Protein AF-A0A932K0C2-F1 (afdb_monomer_lite)

Structure (mmCIF, N/CA/C/O backbone):
data_AF-A0A932K0C2-F1
#
_entry.id   AF-A0A932K0C2-F1
#
loop_
_atom_site.group_PDB
_atom_site.id
_atom_site.type_symbol
_atom_site.label_atom_id
_atom_site.label_alt_id
_atom_site.label_comp_id
_atom_site.label_asym_id
_atom_site.label_entity_id
_atom_site.label_seq_id
_atom_site.pdbx_PDB_ins_code
_atom_site.Cartn_x
_atom_site.Cartn_y
_atom_site.Cartn_z
_atom_site.occupancy
_atom_site.B_iso_or_equiv
_atom_site.auth_seq_id
_atom_site.auth_comp_id
_atom_site.auth_asym_id
_atom_site.auth_atom_id
_atom_site.pdbx_PDB_model_num
ATOM 1 N N . MET A 1 1 ? 4.976 -1.676 -0.707 1.00 93.31 1 MET A N 1
ATOM 2 C CA . MET A 1 1 ? 5.359 -0.311 -0.285 1.00 93.31 1 MET A CA 1
ATOM 3 C C . MET A 1 1 ? 4.193 0.309 0.447 1.00 93.31 1 MET A C 1
ATOM 5 O O . MET A 1 1 ? 3.056 -0.044 0.134 1.00 93.31 1 MET A O 1
ATOM 9 N N . THR A 1 2 ? 4.482 1.233 1.355 1.00 96.81 2 THR A N 1
ATOM 10 C CA . THR A 1 2 ? 3.484 1.856 2.227 1.00 96.81 2 THR A CA 1
ATOM 11 C C . THR A 1 2 ? 3.665 3.368 2.220 1.00 96.81 2 THR A C 1
ATOM 13 O O . THR A 1 2 ? 4.781 3.851 2.402 1.00 96.81 2 THR A O 1
ATOM 16 N N . HIS A 1 3 ? 2.580 4.108 2.013 1.00 97.31 3 HIS A N 1
ATOM 17 C CA . HIS A 1 3 ? 2.557 5.562 2.104 1.00 97.31 3 HIS A CA 1
ATOM 18 C C . HIS A 1 3 ? 1.223 6.017 2.687 1.00 97.31 3 HIS A C 1
ATOM 20 O O . HIS A 1 3 ? 0.167 5.731 2.132 1.00 97.31 3 HIS A O 1
ATOM 26 N N . VAL A 1 4 ? 1.288 6.738 3.798 1.00 98.00 4 VAL A N 1
ATOM 27 C CA . VAL A 1 4 ? 0.130 7.336 4.453 1.00 98.00 4 VAL A CA 1
ATOM 28 C C . VAL A 1 4 ? 0.179 8.838 4.197 1.00 98.00 4 VAL A C 1
ATOM 30 O O . VAL A 1 4 ? 1.148 9.502 4.575 1.00 98.00 4 VAL A O 1
ATOM 33 N N . ALA A 1 5 ? -0.844 9.367 3.538 1.00 96.94 5 ALA A N 1
ATOM 34 C CA . ALA A 1 5 ? -1.055 10.800 3.358 1.00 96.94 5 ALA A CA 1
ATOM 35 C C . ALA A 1 5 ? -2.331 11.232 4.100 1.00 96.94 5 ALA A C 1
ATOM 37 O O . ALA A 1 5 ? -3.097 10.370 4.504 1.00 96.94 5 ALA A O 1
ATOM 38 N N . PRO A 1 6 ? -2.579 12.533 4.316 1.00 96.44 6 PRO A N 1
ATOM 39 C CA . PRO A 1 6 ? -3.834 13.012 4.898 1.00 96.44 6 PRO A CA 1
ATOM 40 C C . PRO A 1 6 ? -5.097 12.566 4.143 1.00 96.44 6 PRO A C 1
ATOM 42 O O . PRO A 1 6 ? -6.099 12.259 4.782 1.00 96.44 6 PRO A O 1
ATOM 45 N N . THR A 1 7 ? -5.055 12.510 2.806 1.00 96.06 7 THR A N 1
ATOM 46 C CA . THR A 1 7 ? -6.185 12.080 1.962 1.00 96.06 7 THR A CA 1
ATOM 47 C C . THR A 1 7 ? -5.740 11.116 0.859 1.00 96.06 7 THR A C 1
ATOM 49 O O . THR A 1 7 ? -4.549 11.008 0.550 1.00 96.06 7 THR A O 1
ATOM 52 N N . ASP A 1 8 ? -6.697 10.411 0.249 1.00 94.69 8 ASP A N 1
ATOM 53 C CA . ASP A 1 8 ? -6.433 9.471 -0.849 1.00 94.69 8 ASP A CA 1
ATOM 54 C C . ASP A 1 8 ? -6.011 10.179 -2.149 1.00 94.69 8 ASP A C 1
ATOM 56 O O . ASP A 1 8 ? -5.277 9.619 -2.961 1.00 94.69 8 ASP A O 1
ATOM 60 N N . GLU A 1 9 ? -6.409 11.433 -2.356 1.00 92.06 9 GLU A N 1
ATOM 61 C CA . GLU A 1 9 ? -6.025 12.204 -3.541 1.00 92.06 9 GLU A CA 1
ATOM 62 C C . GLU A 1 9 ? -4.525 12.531 -3.538 1.00 92.06 9 GLU A C 1
ATOM 64 O O . GLU A 1 9 ? -3.875 12.512 -4.589 1.00 92.06 9 GLU A O 1
ATOM 69 N N . GLU A 1 10 ? -3.946 12.781 -2.358 1.00 91.06 10 GLU A N 1
ATOM 70 C CA . GLU A 1 10 ? -2.550 13.208 -2.219 1.00 91.06 10 GLU A CA 1
ATOM 71 C C . GLU A 1 10 ? -1.542 12.085 -2.537 1.00 91.06 10 GLU A C 1
ATOM 73 O O . GLU A 1 10 ? -0.402 12.361 -2.920 1.00 91.06 10 GLU A O 1
ATOM 78 N N . VAL A 1 11 ? -1.941 10.808 -2.457 1.00 88.25 11 VAL A N 1
ATOM 79 C CA . VAL A 1 11 ? -1.025 9.692 -2.764 1.00 88.25 11 VAL A CA 1
ATOM 80 C C . VAL A 1 11 ? -0.799 9.471 -4.262 1.00 88.25 11 VAL A C 1
ATOM 82 O O . VAL A 1 11 ? 0.155 8.784 -4.637 1.00 88.25 11 VAL A O 1
ATOM 85 N N . SER A 1 12 ? -1.632 10.061 -5.124 1.00 83.56 12 SER A N 1
ATOM 86 C CA . SER A 1 12 ? -1.578 9.867 -6.581 1.00 83.56 12 SER A CA 1
ATOM 87 C C . SER A 1 12 ? -0.219 10.251 -7.182 1.00 83.56 12 SER A C 1
ATOM 89 O O . SER A 1 12 ? 0.351 9.489 -7.966 1.00 83.56 12 SER A O 1
ATOM 91 N N . GLU A 1 13 ? 0.377 11.366 -6.746 1.00 84.44 13 GLU A N 1
ATOM 92 C CA . GLU A 1 13 ? 1.698 11.805 -7.216 1.00 84.44 13 GLU A CA 1
ATOM 93 C C . GLU A 1 13 ? 2.801 10.780 -6.919 1.00 84.44 13 GLU A C 1
ATOM 95 O O . GLU A 1 13 ? 3.741 10.616 -7.703 1.00 84.44 13 GLU A O 1
ATOM 100 N N . ALA A 1 14 ? 2.694 10.070 -5.792 1.00 90.81 14 ALA A N 1
ATOM 101 C CA . ALA A 1 14 ? 3.697 9.110 -5.352 1.00 90.81 14 ALA A CA 1
ATOM 102 C C . ALA A 1 14 ? 3.735 7.852 -6.240 1.00 90.81 14 ALA A C 1
ATOM 104 O O . ALA A 1 14 ? 4.774 7.188 -6.321 1.00 90.81 14 ALA A O 1
ATOM 105 N N . LEU A 1 15 ? 2.650 7.546 -6.968 1.00 93.06 15 LEU A N 1
ATOM 106 C CA . LEU A 1 15 ? 2.569 6.383 -7.861 1.00 93.06 15 LEU A CA 1
ATOM 107 C C . LEU A 1 15 ? 3.612 6.420 -8.976 1.00 93.06 15 LEU A C 1
ATOM 109 O O . LEU A 1 15 ? 4.118 5.369 -9.375 1.00 93.06 15 LEU A O 1
ATOM 113 N N . ARG A 1 16 ? 4.014 7.612 -9.435 1.00 92.94 16 ARG A N 1
ATOM 114 C CA . ARG A 1 16 ? 5.066 7.754 -10.453 1.00 92.94 16 ARG A CA 1
ATOM 115 C C . ARG A 1 16 ? 6.382 7.101 -10.012 1.00 92.94 16 ARG A C 1
ATOM 117 O O . ARG A 1 16 ? 7.084 6.508 -10.829 1.00 92.94 16 ARG A O 1
ATOM 124 N N . TYR A 1 17 ? 6.700 7.176 -8.716 1.00 94.00 17 TYR A N 1
ATOM 125 C CA . TYR A 1 17 ? 7.909 6.582 -8.154 1.00 94.00 17 TYR A CA 1
ATOM 126 C C . TYR A 1 17 ? 7.801 5.068 -8.097 1.00 94.00 17 TYR A C 1
ATOM 128 O O . TYR A 1 17 ? 8.760 4.385 -8.445 1.00 94.00 17 TYR A O 1
ATOM 136 N N . VAL A 1 18 ? 6.629 4.544 -7.739 1.00 93.56 18 VAL A N 1
ATOM 137 C CA . VAL A 1 18 ? 6.368 3.101 -7.742 1.00 93.56 18 VAL A CA 1
ATOM 138 C C . VAL A 1 18 ? 6.457 2.532 -9.157 1.00 93.56 18 VAL A C 1
ATOM 140 O O . VAL A 1 18 ? 7.094 1.497 -9.366 1.00 93.56 18 VAL A O 1
ATOM 143 N N . ARG A 1 19 ? 5.886 3.235 -10.145 1.00 94.19 19 ARG A N 1
ATOM 144 C CA . ARG A 1 19 ? 5.985 2.876 -11.567 1.00 94.19 19 ARG A CA 1
ATOM 145 C C . ARG A 1 19 ? 7.432 2.819 -12.021 1.00 94.19 19 ARG A C 1
ATOM 147 O O . ARG A 1 19 ? 7.874 1.791 -12.530 1.00 94.19 19 ARG A O 1
ATOM 154 N N . TRP A 1 20 ? 8.188 3.893 -11.792 1.00 94.94 20 TRP A N 1
ATOM 155 C CA . TRP A 1 20 ? 9.601 3.924 -12.156 1.00 94.94 20 TRP A CA 1
ATOM 156 C C . TRP A 1 20 ? 10.373 2.783 -11.492 1.00 94.94 20 TRP A C 1
ATOM 158 O O . TRP A 1 20 ? 11.121 2.085 -12.171 1.00 94.94 20 TRP A O 1
ATOM 168 N N . GLN A 1 21 ? 10.149 2.538 -10.198 1.00 93.25 21 GLN A N 1
ATOM 169 C CA . GLN A 1 21 ? 10.874 1.503 -9.470 1.00 93.25 21 GLN A CA 1
ATOM 170 C C . GLN A 1 21 ? 10.531 0.092 -9.965 1.00 93.25 21 GLN A C 1
ATOM 172 O O . GLN A 1 21 ? 11.428 -0.728 -10.133 1.00 93.25 21 GLN A O 1
ATOM 177 N N . THR A 1 22 ? 9.260 -0.169 -10.287 1.00 92.81 22 THR A N 1
ATOM 178 C CA . THR A 1 22 ? 8.809 -1.441 -10.877 1.00 92.81 22 THR A CA 1
ATOM 179 C C . THR A 1 22 ? 9.478 -1.682 -12.230 1.00 92.81 22 THR A C 1
ATOM 181 O O . THR A 1 22 ? 10.011 -2.764 -12.486 1.00 92.81 22 THR A O 1
ATOM 184 N N . ARG A 1 23 ? 9.508 -0.657 -13.092 1.00 95.62 23 ARG A N 1
ATOM 185 C CA . ARG A 1 23 ? 10.172 -0.723 -14.401 1.00 95.62 23 ARG A CA 1
ATOM 186 C C . ARG A 1 23 ? 11.681 -0.915 -14.255 1.00 95.62 23 ARG A C 1
ATOM 188 O O . ARG A 1 23 ? 12.243 -1.780 -14.918 1.00 95.62 23 ARG A O 1
ATOM 195 N N . ALA A 1 24 ? 12.321 -0.169 -13.357 1.00 94.94 24 ALA A N 1
ATOM 196 C CA . ALA A 1 24 ? 13.748 -0.282 -13.075 1.00 94.94 24 ALA A CA 1
ATOM 197 C C . ALA A 1 24 ? 14.107 -1.678 -12.545 1.00 94.94 24 ALA A C 1
ATOM 199 O O . ALA A 1 24 ? 15.020 -2.311 -13.063 1.00 94.94 24 ALA A O 1
ATOM 200 N N . GLN A 1 25 ? 13.359 -2.215 -11.579 1.00 93.62 25 GLN A N 1
ATOM 201 C CA . GLN A 1 25 ? 13.573 -3.573 -11.079 1.00 93.62 25 GLN A CA 1
ATOM 202 C C . GLN A 1 25 ? 13.435 -4.611 -12.199 1.00 93.62 25 GLN A C 1
ATOM 204 O O . GLN A 1 25 ? 14.264 -5.512 -12.318 1.00 93.62 25 GLN A O 1
ATOM 209 N N . ARG A 1 26 ? 12.420 -4.470 -13.060 1.00 94.31 26 ARG A N 1
ATOM 210 C CA . ARG A 1 26 ? 12.235 -5.350 -14.219 1.00 94.31 26 ARG A CA 1
ATOM 211 C C . ARG A 1 26 ? 13.415 -5.268 -15.194 1.00 94.31 26 ARG A C 1
ATOM 213 O O . ARG A 1 26 ? 13.884 -6.313 -15.635 1.00 94.31 26 ARG A O 1
ATOM 220 N N . GLY A 1 27 ? 13.887 -4.063 -15.515 1.00 95.06 27 GLY A N 1
ATOM 221 C CA . GLY A 1 27 ? 15.053 -3.849 -16.374 1.00 95.06 27 GLY A CA 1
ATOM 222 C C . GLY A 1 27 ? 16.330 -4.447 -15.778 1.00 95.06 27 GLY A C 1
ATOM 223 O O . GLY A 1 27 ? 17.044 -5.170 -16.467 1.00 95.06 27 GLY A O 1
ATOM 224 N N . LEU A 1 28 ? 16.576 -4.242 -14.477 1.00 95.56 28 LEU A N 1
ATOM 225 C CA . LEU A 1 28 ? 17.718 -4.827 -13.760 1.00 95.56 28 LEU A CA 1
ATOM 226 C C . LEU A 1 28 ? 17.687 -6.360 -13.780 1.00 95.56 28 LEU A C 1
ATOM 228 O O . LEU A 1 28 ? 18.696 -6.980 -14.103 1.00 95.56 28 LEU A O 1
ATOM 232 N N . ASN A 1 29 ? 16.529 -6.970 -13.509 1.00 95.06 29 ASN A N 1
ATOM 233 C CA . ASN A 1 29 ? 16.363 -8.429 -13.544 1.00 95.06 29 ASN A CA 1
ATOM 234 C C . ASN A 1 29 ? 16.620 -9.029 -14.935 1.00 95.06 29 ASN A C 1
ATOM 236 O O . ASN A 1 29 ? 16.962 -10.202 -15.044 1.00 95.06 29 ASN A O 1
ATOM 240 N N . ARG A 1 30 ? 16.454 -8.229 -15.992 1.00 94.00 30 ARG A N 1
ATOM 241 C CA . ARG A 1 30 ? 16.728 -8.603 -17.387 1.00 94.00 30 ARG A CA 1
ATOM 242 C C . ARG A 1 30 ? 18.098 -8.139 -17.879 1.00 94.00 30 ARG A C 1
ATOM 244 O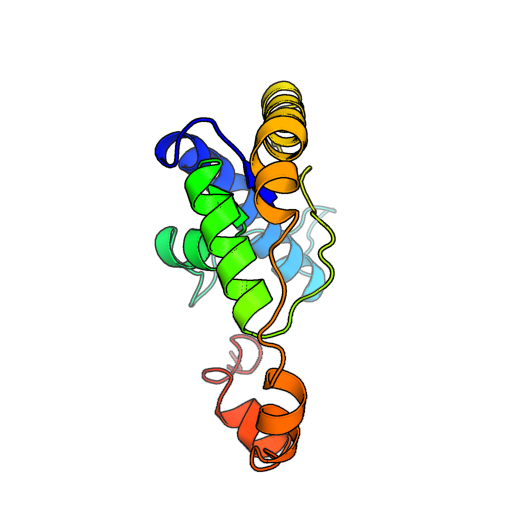 O . ARG A 1 30 ? 18.403 -8.306 -19.052 1.00 94.00 30 ARG A O 1
ATOM 251 N N . GLN A 1 31 ? 18.904 -7.544 -16.998 1.00 95.81 31 GLN A N 1
ATOM 252 C CA . GLN A 1 31 ? 20.208 -6.966 -17.323 1.00 95.81 31 GLN A CA 1
ATOM 253 C C . GLN A 1 31 ? 20.145 -5.906 -18.440 1.00 95.81 31 GLN A C 1
ATOM 255 O O . GLN A 1 31 ? 21.123 -5.664 -19.143 1.00 95.81 31 GLN A O 1
ATOM 260 N N . GLU A 1 32 ? 19.007 -5.222 -18.581 1.00 95.75 32 GLU A N 1
ATOM 261 C CA . GLU A 1 32 ? 18.802 -4.138 -19.543 1.00 95.75 32 GLU A CA 1
ATOM 262 C C . GLU A 1 32 ? 19.437 -2.840 -19.012 1.00 95.75 32 GLU A C 1
ATOM 264 O O . GLU A 1 32 ? 18.756 -1.892 -18.611 1.00 95.75 32 GLU A O 1
ATOM 269 N N . VAL A 1 33 ? 20.769 -2.815 -18.955 1.00 96.81 33 VAL A N 1
ATOM 270 C CA . VAL A 1 33 ? 21.563 -1.697 -18.436 1.00 96.81 33 VAL A CA 1
ATOM 271 C C . VA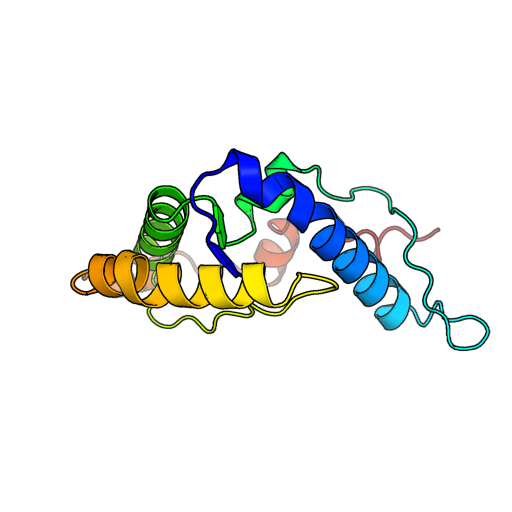L A 1 33 ? 22.546 -1.236 -19.505 1.00 96.81 33 VAL A C 1
ATOM 273 O O . VAL A 1 33 ? 23.369 -2.009 -19.980 1.00 96.81 33 VAL A O 1
ATOM 276 N N . THR A 1 34 ? 22.490 0.044 -19.872 1.00 96.81 34 THR A N 1
ATOM 277 C CA . THR A 1 34 ? 23.417 0.659 -20.835 1.00 96.81 34 THR A CA 1
ATOM 278 C C . THR A 1 34 ? 24.156 1.805 -20.161 1.00 96.81 34 THR A C 1
ATOM 280 O O . THR A 1 34 ? 23.527 2.706 -19.609 1.00 96.81 34 THR A O 1
ATOM 283 N N . ASN A 1 35 ? 25.493 1.785 -20.186 1.00 96.25 35 ASN A N 1
ATOM 284 C CA . ASN A 1 35 ? 26.339 2.808 -19.552 1.00 96.25 35 ASN A CA 1
ATOM 285 C C . ASN A 1 35 ? 25.961 3.078 -18.079 1.00 96.25 35 ASN A C 1
ATOM 287 O O . ASN A 1 35 ? 25.840 4.227 -17.656 1.00 96.25 35 ASN A O 1
ATOM 291 N N . GLY A 1 36 ? 25.698 2.011 -17.314 1.00 95.62 36 GLY A N 1
ATOM 292 C CA . GLY A 1 36 ? 25.301 2.096 -15.902 1.00 95.62 36 GLY A CA 1
ATOM 293 C C . GLY A 1 36 ? 23.879 2.614 -15.653 1.00 95.62 36 GLY A C 1
ATOM 294 O O . GLY A 1 36 ? 23.502 2.820 -14.503 1.00 95.62 36 GLY A O 1
ATOM 295 N N . ARG A 1 37 ? 23.071 2.824 -16.699 1.00 96.00 37 ARG A N 1
ATOM 296 C CA . ARG A 1 37 ? 21.679 3.273 -16.590 1.00 96.00 37 ARG A CA 1
ATOM 297 C C . ARG A 1 37 ? 20.726 2.142 -16.939 1.00 96.00 37 ARG A C 1
ATOM 299 O O . ARG A 1 37 ? 20.822 1.559 -18.017 1.00 96.00 37 ARG A O 1
ATOM 306 N N . VAL A 1 38 ? 19.806 1.847 -16.028 1.00 97.06 38 VAL A N 1
ATOM 307 C CA . VAL A 1 38 ? 18.756 0.849 -16.245 1.00 97.06 38 VAL A CA 1
ATOM 308 C C . VAL A 1 38 ? 17.699 1.358 -17.224 1.00 97.06 38 VAL A C 1
ATOM 310 O O . VAL A 1 38 ? 17.272 2.512 -17.151 1.00 97.06 38 VAL A O 1
ATOM 313 N N . ASN A 1 39 ? 17.235 0.477 -18.106 1.00 94.94 39 ASN A N 1
ATOM 314 C CA . ASN A 1 39 ? 16.059 0.710 -18.928 1.00 94.94 39 ASN A CA 1
ATOM 315 C C . ASN A 1 39 ? 14.774 0.608 -18.085 1.00 94.94 39 ASN A C 1
ATOM 317 O O . ASN A 1 39 ? 14.304 -0.484 -17.771 1.00 94.94 39 ASN A O 1
ATOM 321 N N . ALA A 1 40 ? 14.191 1.753 -17.729 1.00 95.25 40 ALA A N 1
ATOM 322 C CA . ALA A 1 40 ? 12.932 1.842 -16.984 1.00 95.25 40 ALA A CA 1
ATOM 323 C C . ALA A 1 40 ? 11.741 2.202 -17.896 1.00 95.25 40 ALA A C 1
ATOM 325 O O . ALA A 1 40 ? 10.917 3.057 -17.557 1.00 95.25 40 ALA A O 1
ATOM 326 N N . SER A 1 41 ? 11.664 1.571 -19.069 1.00 94.00 41 SER A N 1
ATOM 327 C CA . SER A 1 41 ? 10.580 1.783 -20.037 1.00 94.00 41 SER A CA 1
ATOM 328 C C . SER A 1 41 ? 9.270 1.091 -19.620 1.00 94.00 41 SER A C 1
ATOM 330 O O . SER A 1 41 ? 9.308 0.081 -18.910 1.00 94.00 41 SER A O 1
ATOM 332 N N . PRO A 1 42 ? 8.099 1.609 -20.049 1.00 95.19 42 PRO A N 1
ATOM 333 C CA . PRO A 1 42 ? 6.829 0.892 -19.934 1.00 95.19 42 PRO A CA 1
ATOM 334 C C . PRO A 1 42 ? 6.896 -0.506 -20.561 1.00 95.19 42 PRO A C 1
ATOM 336 O O . PRO A 1 42 ? 7.709 -0.766 -21.449 1.00 95.19 42 PRO A O 1
ATOM 339 N N . TYR A 1 43 ? 6.015 -1.404 -20.126 1.00 90.81 43 TYR A N 1
ATOM 340 C CA . TYR A 1 43 ? 5.951 -2.775 -20.632 1.00 90.81 43 TYR A CA 1
ATOM 341 C C . TYR A 1 43 ? 4.504 -3.229 -20.851 1.00 90.81 43 TYR A C 1
ATOM 343 O O . TYR A 1 43 ? 3.569 -2.703 -20.250 1.00 90.81 43 TYR A O 1
ATOM 351 N N . ALA A 1 44 ? 4.317 -4.224 -21.720 1.00 90.69 44 ALA A N 1
ATOM 352 C CA . ALA A 1 44 ? 3.002 -4.805 -21.976 1.00 90.69 44 ALA A CA 1
ATOM 353 C C . ALA A 1 44 ? 2.410 -5.413 -20.692 1.00 90.69 44 ALA A C 1
ATOM 355 O O . ALA A 1 44 ? 3.073 -6.199 -20.013 1.00 90.69 44 ALA A O 1
ATOM 356 N N . GLY A 1 45 ? 1.167 -5.049 -20.369 1.00 90.75 45 GLY A N 1
ATOM 357 C CA . GLY A 1 45 ? 0.503 -5.474 -19.133 1.00 90.75 45 GLY A CA 1
ATOM 358 C C . GLY A 1 45 ? 0.961 -4.722 -17.879 1.00 90.75 45 GLY A C 1
ATOM 359 O O . GLY A 1 45 ? 0.739 -5.205 -16.769 1.00 90.75 45 GLY A O 1
ATOM 360 N N . GLU A 1 46 ? 1.618 -3.564 -18.021 1.00 92.44 46 GLU A N 1
ATOM 361 C CA . GLU A 1 46 ? 1.884 -2.690 -16.879 1.00 92.44 46 GLU A CA 1
ATOM 362 C C . GLU A 1 46 ? 0.561 -2.284 -16.194 1.00 92.44 46 GLU A C 1
ATOM 364 O O . GLU A 1 46 ? -0.343 -1.798 -16.877 1.00 92.44 46 GLU A O 1
ATOM 369 N N . PRO A 1 47 ? 0.426 -2.466 -14.864 1.00 91.88 47 PRO A N 1
ATOM 370 C CA . PRO A 1 47 ? -0.798 -2.116 -14.149 1.00 91.88 47 PRO A CA 1
ATOM 371 C C . PRO A 1 47 ? -1.171 -0.633 -14.285 1.00 91.88 47 PRO A C 1
ATOM 373 O O . PRO A 1 47 ? -0.301 0.244 -14.249 1.00 91.88 47 PRO A O 1
ATOM 376 N N . ASP A 1 48 ? -2.468 -0.339 -14.380 1.00 93.19 48 ASP A N 1
ATOM 377 C CA . ASP A 1 48 ? -2.992 1.026 -14.276 1.00 93.19 48 ASP A CA 1
ATOM 378 C C . ASP A 1 48 ? -2.927 1.551 -12.825 1.00 93.19 48 ASP A C 1
ATOM 380 O O . ASP A 1 48 ? -2.562 0.825 -11.897 1.00 93.19 48 ASP A O 1
ATOM 384 N N . ASP A 1 49 ? -3.206 2.842 -12.620 1.00 93.25 49 ASP A N 1
ATOM 385 C CA . ASP A 1 49 ? -3.057 3.473 -11.298 1.00 93.25 49 ASP A CA 1
ATOM 386 C C . ASP A 1 49 ? -4.004 2.864 -10.263 1.00 93.25 49 ASP A C 1
ATOM 388 O O . ASP A 1 49 ? -3.611 2.658 -9.116 1.00 93.25 49 ASP A O 1
ATOM 392 N N . LYS A 1 50 ? -5.221 2.500 -10.679 1.00 92.12 50 LYS A N 1
ATOM 393 C CA . LYS A 1 50 ? -6.197 1.836 -9.814 1.00 92.12 50 LYS A CA 1
ATOM 394 C C . LYS A 1 50 ? -5.670 0.486 -9.328 1.00 92.12 50 LYS A C 1
ATOM 396 O O . LYS A 1 50 ? -5.707 0.208 -8.134 1.00 92.12 50 LYS A O 1
ATOM 401 N N . THR A 1 51 ? -5.137 -0.328 -10.236 1.00 92.38 51 THR A N 1
ATOM 402 C CA . THR A 1 51 ? -4.564 -1.641 -9.915 1.00 92.38 51 THR A CA 1
ATOM 403 C C . THR A 1 51 ? -3.305 -1.508 -9.059 1.00 92.38 51 THR A C 1
ATOM 405 O O . THR A 1 51 ? -3.061 -2.340 -8.186 1.00 92.38 51 THR A O 1
ATOM 408 N N . LEU A 1 52 ? -2.489 -0.470 -9.273 1.00 92.44 52 LEU A N 1
ATOM 409 C CA . LEU A 1 52 ? -1.362 -0.181 -8.385 1.00 92.44 52 LEU A CA 1
ATOM 410 C C . LEU A 1 52 ? -1.844 0.180 -6.980 1.00 92.44 52 LEU A C 1
ATOM 412 O O . LEU A 1 52 ? -1.362 -0.405 -6.016 1.00 92.44 52 LEU A O 1
ATOM 416 N N . LEU A 1 53 ? -2.801 1.100 -6.852 1.00 92.50 53 LEU A N 1
ATOM 417 C CA . LEU A 1 53 ? -3.340 1.517 -5.556 1.00 92.50 53 LEU A CA 1
ATOM 418 C C . LEU A 1 53 ? -3.997 0.366 -4.797 1.00 92.50 53 LEU A C 1
ATOM 420 O O . LEU A 1 53 ? -3.860 0.311 -3.579 1.00 92.50 53 LEU A O 1
ATOM 424 N N . ASP A 1 54 ? -4.658 -0.557 -5.489 1.00 92.12 54 ASP A N 1
ATOM 425 C CA . ASP A 1 54 ? -5.221 -1.773 -4.893 1.00 92.12 54 ASP A CA 1
ATOM 426 C C . ASP A 1 54 ? -4.131 -2.667 -4.270 1.00 92.12 54 ASP A C 1
ATOM 428 O O . ASP A 1 54 ? -4.259 -3.142 -3.144 1.00 92.12 54 ASP A O 1
ATOM 432 N N . ARG A 1 55 ? -2.991 -2.812 -4.957 1.00 91.38 55 ARG A N 1
ATOM 433 C CA . ARG A 1 55 ? -1.865 -3.660 -4.520 1.00 91.38 55 ARG A CA 1
ATOM 434 C C . ARG A 1 55 ? -0.938 -3.010 -3.492 1.00 91.38 55 ARG A C 1
ATOM 436 O O . ARG A 1 55 ? -0.102 -3.692 -2.897 1.00 91.38 55 ARG A O 1
ATOM 443 N N . LEU A 1 56 ? -1.012 -1.693 -3.324 1.00 95.19 56 LEU A N 1
ATOM 444 C CA . LEU A 1 56 ? -0.133 -0.916 -2.452 1.00 95.19 56 LEU A CA 1
ATOM 445 C C . LEU A 1 56 ? -0.853 -0.510 -1.167 1.00 95.19 56 LEU A C 1
ATOM 447 O O . LEU A 1 56 ? -2.047 -0.227 -1.163 1.00 95.19 56 LEU A O 1
ATOM 451 N N . PHE A 1 57 ? -0.101 -0.338 -0.081 1.00 97.12 57 PHE A N 1
ATOM 452 C CA . PHE A 1 57 ? -0.614 0.262 1.155 1.00 97.12 57 PHE A CA 1
ATOM 453 C C . PHE A 1 57 ? -0.492 1.786 1.089 1.00 97.12 57 PHE A C 1
ATOM 455 O O . PHE A 1 57 ? 0.223 2.407 1.873 1.00 97.12 57 PHE A O 1
ATOM 462 N N . PHE A 1 58 ? -1.106 2.368 0.059 1.00 97.12 58 PHE A N 1
ATOM 463 C CA . PHE A 1 58 ? -1.148 3.808 -0.186 1.00 97.12 58 PHE A CA 1
ATOM 464 C C . PHE A 1 58 ? -2.558 4.327 0.103 1.00 97.12 58 PHE A C 1
ATOM 466 O O . PHE A 1 58 ? -3.528 3.688 -0.320 1.00 97.12 58 PHE A O 1
ATOM 473 N N . GLY A 1 59 ? -2.652 5.458 0.800 1.00 97.38 59 GLY A N 1
ATOM 474 C CA . GLY A 1 59 ? -3.896 6.200 1.010 1.00 97.38 59 GLY A CA 1
ATOM 475 C C . GLY A 1 59 ? -3.879 7.076 2.263 1.00 97.38 59 GLY A C 1
ATOM 476 O O . GLY A 1 59 ? -2.828 7.314 2.863 1.00 97.38 59 GLY A O 1
ATOM 477 N N . SER A 1 60 ? -5.069 7.513 2.653 1.00 98.12 60 SER A N 1
ATOM 478 C CA . SER A 1 60 ? -5.402 8.088 3.952 1.00 98.12 60 SER A CA 1
ATOM 479 C C . SER A 1 60 ? -5.175 7.085 5.095 1.00 98.12 60 SER A C 1
ATOM 481 O O . SER A 1 60 ? -5.073 5.876 4.842 1.00 98.12 60 SER A O 1
ATOM 483 N N . PRO A 1 61 ? -5.126 7.530 6.367 1.00 98.69 61 PRO A N 1
ATOM 484 C CA . PRO A 1 61 ? -5.073 6.614 7.502 1.00 98.69 61 PRO A CA 1
ATOM 485 C C . PRO A 1 61 ? -6.218 5.597 7.472 1.00 98.69 61 PRO A C 1
ATOM 487 O O . PRO A 1 61 ? -5.972 4.405 7.630 1.00 98.69 61 PRO A O 1
ATOM 490 N N . GLU A 1 62 ? -7.445 6.037 7.175 1.00 98.56 62 GLU A N 1
ATOM 491 C CA . GLU A 1 62 ? -8.622 5.168 7.060 1.00 98.56 62 GLU A CA 1
ATOM 492 C C . GLU A 1 62 ? -8.429 4.078 5.998 1.00 98.56 62 GLU A C 1
ATOM 494 O O . GLU A 1 62 ? -8.575 2.885 6.288 1.00 98.56 62 GLU A O 1
ATOM 499 N N . THR A 1 63 ? -8.019 4.470 4.791 1.00 98.12 63 THR A N 1
ATOM 500 C CA . THR A 1 63 ? -7.784 3.548 3.673 1.00 98.12 63 THR A CA 1
ATOM 501 C C . THR A 1 63 ? -6.694 2.531 4.008 1.00 98.12 63 THR A C 1
ATOM 503 O O . THR A 1 63 ? -6.839 1.333 3.744 1.00 98.12 63 THR A O 1
ATOM 506 N N . VAL A 1 64 ? -5.599 2.971 4.631 1.00 98.44 64 VAL A N 1
ATOM 507 C CA . VAL A 1 64 ? -4.491 2.085 5.008 1.00 98.44 64 VAL A CA 1
ATOM 508 C C . VAL A 1 64 ? -4.890 1.141 6.153 1.00 98.44 64 VAL A C 1
ATOM 510 O O . VAL A 1 64 ? -4.557 -0.046 6.097 1.00 98.44 64 VAL A O 1
ATOM 513 N N . ILE A 1 65 ? -5.663 1.606 7.141 1.00 98.62 65 ILE A N 1
ATOM 514 C CA . ILE A 1 65 ? -6.236 0.759 8.203 1.00 98.62 65 ILE A CA 1
ATOM 515 C C . ILE A 1 65 ? -7.134 -0.323 7.596 1.00 98.62 65 ILE A C 1
ATOM 517 O O . ILE A 1 65 ? -7.012 -1.493 7.964 1.00 98.62 65 ILE A O 1
ATOM 521 N N . ALA A 1 66 ? -8.017 0.039 6.660 1.00 98.38 66 ALA A N 1
ATOM 522 C CA . ALA A 1 66 ? -8.909 -0.910 5.999 1.00 98.38 66 ALA A CA 1
ATOM 523 C C . ALA A 1 66 ? -8.124 -2.005 5.260 1.00 98.38 66 ALA A C 1
ATOM 525 O O . ALA A 1 66 ? -8.425 -3.191 5.406 1.00 98.38 66 ALA A O 1
ATOM 526 N N . LYS A 1 67 ? -7.055 -1.630 4.547 1.00 98.06 67 LYS A N 1
ATOM 527 C CA . LYS A 1 67 ? -6.153 -2.584 3.881 1.00 98.06 67 LYS A CA 1
ATOM 528 C C . LYS A 1 67 ? -5.455 -3.510 4.875 1.00 98.06 67 LYS A C 1
ATOM 530 O O . LYS A 1 67 ? -5.371 -4.712 4.628 1.00 98.06 67 LYS A O 1
ATOM 535 N N . PHE A 1 68 ? -4.990 -2.991 6.013 1.00 98.25 68 PHE A N 1
ATOM 536 C CA . PHE A 1 68 ? -4.374 -3.824 7.048 1.00 98.25 68 PHE A CA 1
ATOM 537 C C . PHE A 1 68 ? -5.361 -4.792 7.703 1.00 98.25 68 PHE A C 1
ATOM 539 O O . PHE A 1 68 ? -5.036 -5.966 7.878 1.00 98.25 68 PHE A O 1
ATOM 546 N N . LYS A 1 69 ? -6.590 -4.347 7.981 1.00 97.88 69 LYS A N 1
ATOM 547 C CA . LYS A 1 69 ? -7.670 -5.226 8.454 1.00 97.88 69 LYS A CA 1
ATOM 548 C C . LYS A 1 69 ? -8.001 -6.316 7.437 1.00 97.88 69 LYS A C 1
ATOM 550 O O . LYS A 1 69 ? -8.198 -7.465 7.821 1.00 97.88 69 LYS A O 1
ATOM 555 N N . HIS A 1 70 ? -8.009 -5.981 6.148 1.00 96.94 70 HIS A N 1
ATOM 556 C CA . HIS A 1 70 ? -8.244 -6.955 5.088 1.00 96.94 70 HIS A CA 1
ATOM 557 C C . HIS A 1 70 ? -7.159 -8.038 5.057 1.00 96.94 70 HIS A C 1
ATOM 559 O O . HIS A 1 70 ? -7.487 -9.222 5.104 1.00 96.94 70 HIS A O 1
ATOM 565 N N . VAL A 1 71 ? -5.872 -7.673 5.064 1.00 96.19 71 VAL A N 1
ATOM 566 C CA . VAL A 1 71 ? -4.811 -8.697 5.069 1.00 96.19 71 VAL A CA 1
ATOM 567 C C . VAL A 1 71 ? -4.772 -9.496 6.374 1.00 96.19 71 VAL A C 1
ATOM 569 O O . VAL A 1 71 ? -4.494 -10.694 6.349 1.00 96.19 71 VAL A O 1
ATOM 572 N N . ALA A 1 72 ? -5.126 -8.884 7.507 1.00 96.81 72 ALA A N 1
ATOM 573 C CA . ALA A 1 72 ? -5.297 -9.613 8.761 1.00 96.81 72 ALA A CA 1
ATOM 574 C C . ALA A 1 72 ? -6.433 -10.644 8.671 1.00 96.81 72 ALA A C 1
ATOM 576 O O . ALA A 1 72 ? -6.267 -11.767 9.142 1.00 96.81 72 ALA A O 1
AT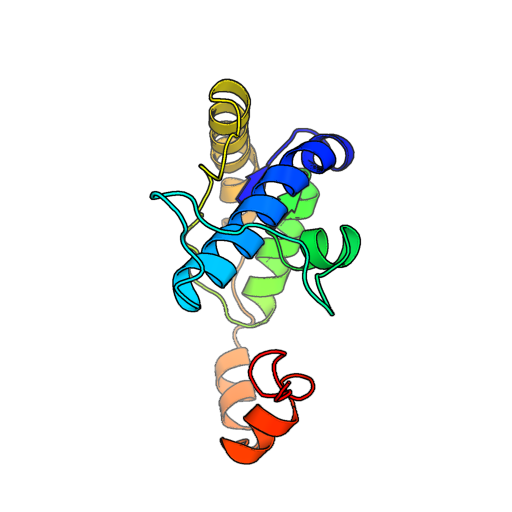OM 577 N N . SER A 1 73 ? -7.546 -10.319 7.998 1.00 95.75 73 SER A N 1
ATOM 578 C CA . SER A 1 73 ? -8.670 -11.252 7.831 1.00 95.75 73 SER A CA 1
ATOM 579 C C . SER A 1 73 ? -8.312 -12.531 7.066 1.00 95.75 73 SER A C 1
ATOM 581 O O . SER A 1 73 ? -8.973 -13.548 7.249 1.00 95.75 73 SER A O 1
ATOM 583 N N . VAL A 1 74 ? -7.239 -12.503 6.268 1.00 93.62 74 VAL A N 1
ATOM 584 C CA . VAL A 1 74 ? -6.717 -13.669 5.534 1.00 93.62 74 VAL A CA 1
ATOM 585 C C . VAL A 1 74 ? -5.479 -14.288 6.196 1.00 93.62 74 VAL A C 1
ATOM 587 O O . VAL A 1 74 ? -4.784 -15.092 5.583 1.00 93.62 74 VAL A O 1
ATOM 590 N N . GLY A 1 75 ? -5.186 -13.928 7.451 1.00 94.62 75 GLY A N 1
ATOM 591 C CA . GLY A 1 75 ? -4.165 -14.598 8.263 1.00 94.62 75 GLY A CA 1
ATOM 592 C C . GLY A 1 75 ? -2.842 -13.858 8.427 1.00 94.62 75 GLY A C 1
ATOM 593 O O . GLY A 1 75 ? -1.944 -14.381 9.085 1.00 94.62 75 GLY A O 1
ATOM 594 N N . VAL A 1 76 ? -2.682 -12.651 7.876 1.00 94.75 76 VAL A N 1
ATOM 595 C CA . VAL A 1 76 ? -1.439 -11.886 8.061 1.00 94.75 76 VAL A CA 1
ATOM 596 C C . VAL A 1 76 ? -1.347 -11.359 9.494 1.00 94.75 76 VAL A C 1
ATOM 598 O O . VAL A 1 76 ? -2.207 -10.614 9.953 1.00 94.75 76 VAL A O 1
ATOM 601 N N . THR A 1 77 ? -0.267 -11.709 10.192 1.00 93.81 77 THR A N 1
ATOM 602 C CA . THR A 1 77 ? -0.007 -11.299 11.587 1.00 93.81 77 THR A CA 1
ATOM 603 C C . THR A 1 77 ? 1.207 -10.389 11.743 1.00 93.81 77 THR A C 1
ATOM 605 O O . THR A 1 77 ? 1.402 -9.793 12.800 1.00 93.81 77 THR A O 1
ATOM 608 N N . HIS A 1 78 ? 2.039 -10.271 10.706 1.00 94.12 78 HIS A N 1
ATOM 609 C CA . HIS A 1 78 ? 3.260 -9.479 10.748 1.00 94.12 78 HIS A CA 1
ATOM 610 C C . HIS A 1 78 ? 3.497 -8.765 9.422 1.00 94.12 78 HIS A C 1
ATOM 612 O O . HIS A 1 78 ? 3.359 -9.360 8.352 1.00 94.12 78 HIS A O 1
ATOM 618 N N . ILE A 1 79 ? 3.865 -7.485 9.494 1.00 94.06 79 ILE A N 1
ATOM 619 C CA . ILE A 1 79 ? 4.053 -6.631 8.323 1.00 94.06 79 ILE A CA 1
ATOM 620 C C . ILE A 1 79 ? 5.312 -5.792 8.504 1.00 94.06 79 ILE A C 1
ATOM 622 O O . ILE A 1 79 ? 5.451 -5.060 9.480 1.00 94.06 79 ILE A O 1
ATOM 626 N N . SER A 1 80 ? 6.196 -5.860 7.509 1.00 95.44 80 SER A N 1
ATOM 627 C CA . SER A 1 80 ? 7.326 -4.945 7.364 1.00 95.44 80 SER A CA 1
ATOM 628 C C . SER A 1 80 ? 6.996 -3.894 6.306 1.00 95.44 80 SER A C 1
ATOM 630 O O . SER A 1 80 ? 6.688 -4.220 5.157 1.00 95.44 80 SER A O 1
ATOM 632 N N . ASN A 1 81 ? 7.029 -2.621 6.700 1.00 95.69 81 ASN A N 1
ATOM 633 C CA . ASN A 1 81 ? 6.631 -1.511 5.843 1.00 95.69 81 ASN A CA 1
ATOM 634 C C . ASN A 1 81 ? 7.839 -0.890 5.141 1.00 95.69 81 ASN A C 1
ATOM 636 O O . ASN A 1 81 ? 8.655 -0.203 5.753 1.00 95.69 81 ASN A O 1
ATOM 640 N N . TRP A 1 82 ? 7.908 -1.050 3.820 1.00 94.88 82 TRP A N 1
ATOM 641 C CA . TRP A 1 82 ? 8.825 -0.269 2.993 1.00 94.88 82 TRP A CA 1
ATOM 642 C C . TRP A 1 82 ? 8.209 1.096 2.658 1.00 94.88 82 TRP A C 1
ATOM 644 O O . TRP A 1 82 ? 7.346 1.183 1.779 1.00 94.88 82 TRP A O 1
ATOM 654 N N . MET A 1 83 ? 8.654 2.143 3.365 1.00 95.44 83 MET A N 1
ATOM 655 C CA . MET A 1 83 ? 8.075 3.497 3.288 1.00 95.44 83 MET A CA 1
ATOM 656 C C . MET A 1 83 ? 8.923 4.515 2.515 1.00 95.44 83 MET A C 1
ATOM 658 O O . MET A 1 83 ? 8.376 5.409 1.880 1.00 95.44 83 MET A O 1
ATOM 662 N N . MET A 1 84 ? 10.253 4.387 2.525 1.00 93.75 84 MET A N 1
ATOM 663 C CA . MET A 1 84 ? 11.135 5.252 1.735 1.00 93.75 84 MET A CA 1
ATOM 664 C C . MET A 1 84 ? 11.340 4.654 0.341 1.00 93.75 84 MET 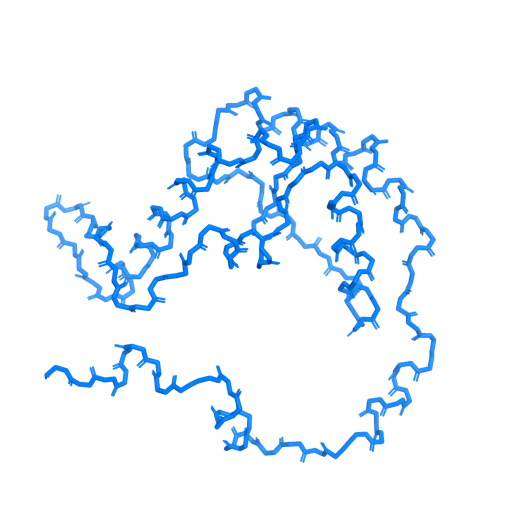A C 1
ATOM 666 O O . MET A 1 84 ? 12.193 3.785 0.154 1.00 93.75 84 MET A O 1
ATOM 670 N N . PHE A 1 85 ? 10.546 5.093 -0.634 1.00 90.75 85 PHE A N 1
ATOM 671 C CA . PHE A 1 85 ? 10.585 4.577 -2.001 1.00 90.75 85 PHE A CA 1
ATOM 672 C C . PHE A 1 85 ? 10.860 5.665 -3.041 1.00 90.75 85 PHE A C 1
ATOM 674 O O . PHE A 1 85 ? 10.322 6.769 -2.984 1.00 90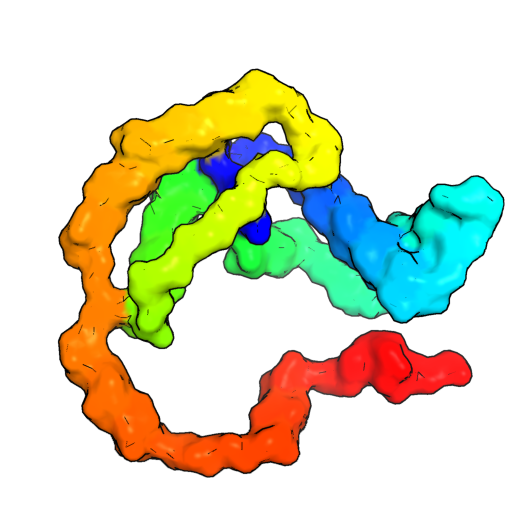.75 85 PHE A O 1
ATOM 681 N N . GLY A 1 86 ? 11.665 5.303 -4.044 1.00 86.31 86 GLY A N 1
ATOM 682 C CA . GLY A 1 86 ? 11.983 6.161 -5.184 1.00 86.31 86 GLY A CA 1
ATOM 683 C C . GLY A 1 86 ? 12.463 7.547 -4.752 1.00 86.31 86 GLY A C 1
ATOM 684 O O . GLY A 1 86 ? 13.401 7.651 -3.971 1.00 86.31 86 GLY A O 1
ATOM 685 N N . GLY A 1 87 ? 11.815 8.592 -5.270 1.00 89.94 87 GLY A N 1
ATOM 686 C CA . GLY A 1 87 ? 12.112 9.993 -4.960 1.00 89.94 87 GLY A CA 1
ATOM 687 C C . GLY A 1 87 ? 11.083 10.646 -4.039 1.00 89.94 87 GLY A C 1
ATOM 688 O O . GLY A 1 87 ? 10.759 11.813 -4.243 1.00 89.94 87 GLY A O 1
ATOM 689 N N . ILE A 1 88 ? 10.490 9.907 -3.094 1.00 93.38 88 ILE A N 1
ATOM 690 C CA . ILE A 1 88 ? 9.595 10.531 -2.113 1.00 93.38 88 ILE A CA 1
ATOM 691 C C . ILE A 1 88 ? 10.353 11.600 -1.314 1.00 93.38 88 ILE A C 1
ATOM 693 O O . ILE A 1 88 ? 11.428 11.342 -0.775 1.00 93.38 88 ILE A O 1
ATOM 697 N N . GLU A 1 89 ? 9.781 12.802 -1.242 1.00 94.56 89 GLU A N 1
ATOM 698 C CA . GLU A 1 89 ? 10.360 13.906 -0.477 1.00 94.56 89 GLU A CA 1
ATOM 699 C C . GLU A 1 89 ? 10.441 13.549 1.009 1.00 94.56 89 GLU A C 1
ATOM 701 O O . GLU A 1 89 ? 9.509 12.957 1.565 1.00 94.56 89 GLU A O 1
ATOM 706 N N . HIS A 1 90 ? 11.532 13.951 1.665 1.00 95.75 90 HIS A N 1
ATOM 707 C CA . HIS A 1 90 ? 11.785 13.615 3.068 1.00 95.75 90 HIS A CA 1
ATOM 708 C C . HIS A 1 90 ? 10.623 14.024 3.987 1.00 95.75 90 HIS A C 1
ATOM 710 O O . HIS A 1 90 ? 10.152 13.216 4.782 1.00 95.75 90 HIS A O 1
ATOM 716 N N . GLU A 1 91 ? 10.085 15.232 3.811 1.00 96.69 91 GLU A N 1
ATOM 717 C CA . GLU A 1 91 ? 8.954 15.728 4.605 1.00 96.69 91 GLU A CA 1
ATOM 718 C C . GLU A 1 91 ? 7.686 14.881 4.420 1.00 96.69 91 GLU A C 1
ATOM 720 O O . GLU A 1 91 ? 6.970 14.592 5.383 1.00 96.69 91 GLU A O 1
ATOM 725 N N . LYS A 1 92 ? 7.420 14.408 3.192 1.00 95.75 92 LYS A N 1
ATOM 726 C CA . LYS A 1 92 ? 6.285 13.512 2.911 1.00 95.75 92 LYS A CA 1
ATOM 727 C C . LYS A 1 92 ? 6.497 12.140 3.564 1.00 95.75 92 LYS A C 1
ATOM 729 O O . LYS A 1 92 ? 5.547 11.577 4.112 1.00 95.75 92 LYS A O 1
ATOM 734 N N . LEU A 1 93 ? 7.727 11.619 3.554 1.00 96.25 93 LEU A N 1
ATOM 735 C CA . LEU A 1 93 ? 8.092 10.386 4.258 1.00 96.25 93 LEU A CA 1
ATOM 736 C C . LEU A 1 93 ? 7.904 10.527 5.775 1.00 96.25 93 LEU A C 1
ATOM 738 O O . LEU A 1 93 ? 7.232 9.693 6.379 1.00 96.25 93 LEU A O 1
ATOM 742 N N . MET A 1 94 ? 8.449 11.579 6.389 1.00 98.12 94 MET A N 1
ATOM 743 C CA . MET A 1 94 ? 8.354 11.793 7.837 1.00 98.12 94 MET A CA 1
ATOM 744 C C . MET A 1 94 ? 6.906 11.984 8.285 1.00 98.12 94 MET A C 1
ATOM 746 O O . MET A 1 94 ? 6.484 11.394 9.281 1.00 98.12 94 MET A O 1
ATOM 750 N N . ARG A 1 95 ? 6.098 12.713 7.506 1.00 97.88 95 ARG A N 1
ATOM 751 C CA . ARG A 1 95 ? 4.656 12.818 7.752 1.00 97.88 95 ARG A CA 1
ATOM 752 C C . ARG A 1 95 ? 3.954 11.464 7.646 1.00 97.88 95 ARG A C 1
ATOM 754 O O . ARG A 1 95 ? 3.120 11.159 8.491 1.00 97.88 95 ARG A O 1
ATOM 761 N N . SER A 1 96 ? 4.312 10.640 6.662 1.00 98.12 96 SER A N 1
ATOM 762 C CA . SER A 1 96 ? 3.767 9.287 6.532 1.00 98.12 96 SER A CA 1
ATOM 763 C C . SER A 1 96 ? 4.128 8.396 7.719 1.00 98.12 96 SER A C 1
ATOM 765 O O . SER A 1 96 ? 3.282 7.620 8.153 1.00 98.12 96 SER A O 1
ATOM 767 N N . ILE A 1 97 ? 5.353 8.491 8.243 1.00 98.50 97 ILE A N 1
ATOM 768 C CA . ILE A 1 97 ? 5.777 7.767 9.451 1.00 98.50 97 ILE A CA 1
ATOM 769 C C . ILE A 1 97 ? 4.967 8.242 10.661 1.00 98.50 97 ILE A C 1
ATOM 771 O O . ILE A 1 97 ? 4.488 7.412 11.431 1.00 98.50 97 ILE A O 1
ATOM 775 N N . ARG A 1 98 ? 4.757 9.558 10.798 1.00 98.69 98 ARG A N 1
ATOM 776 C CA . ARG A 1 98 ? 3.939 10.135 11.871 1.00 98.69 98 ARG A CA 1
ATOM 777 C C . ARG A 1 98 ? 2.500 9.617 11.830 1.00 98.69 98 ARG A C 1
ATOM 779 O O . ARG A 1 98 ? 2.050 9.053 12.816 1.00 98.69 98 ARG A O 1
ATOM 786 N N . LEU A 1 99 ? 1.815 9.720 10.688 1.00 98.69 99 LEU A N 1
ATOM 787 C CA . LEU A 1 99 ? 0.441 9.214 10.524 1.00 98.69 99 LEU A CA 1
ATOM 788 C C . LEU A 1 99 ? 0.355 7.701 10.776 1.00 98.69 99 LEU A C 1
ATOM 790 O O . LEU A 1 99 ? -0.583 7.215 11.407 1.00 98.69 99 LEU A O 1
ATOM 794 N N . MET A 1 100 ? 1.365 6.948 10.329 1.00 98.44 100 MET A N 1
ATOM 795 C CA . MET A 1 100 ? 1.454 5.519 10.610 1.00 98.44 100 MET A CA 1
ATOM 796 C C . MET A 1 100 ? 1.520 5.247 12.122 1.00 98.44 100 MET A C 1
ATOM 798 O O . MET A 1 100 ? 0.804 4.378 12.612 1.00 98.44 100 MET A O 1
ATOM 802 N N . GLY A 1 101 ? 2.354 5.982 12.862 1.00 98.44 101 GLY A N 1
ATOM 803 C CA . GLY A 1 101 ? 2.543 5.802 14.304 1.00 98.44 101 GLY A CA 1
ATOM 804 C C . GLY A 1 101 ? 1.415 6.357 15.179 1.00 98.44 101 GLY A C 1
ATOM 805 O O . GLY A 1 101 ? 1.116 5.769 16.214 1.00 98.44 101 GLY A O 1
ATOM 806 N N . GLU A 1 102 ? 0.789 7.462 14.774 1.00 98.69 102 GLU A N 1
ATOM 807 C CA . GLU A 1 102 ? -0.227 8.172 15.564 1.00 98.69 102 GLU A CA 1
ATOM 808 C C . GLU A 1 102 ? -1.653 7.678 15.300 1.00 98.69 102 GLU A C 1
ATOM 810 O O . GLU A 1 102 ? -2.473 7.688 16.215 1.00 98.69 102 GLU A O 1
ATOM 815 N N . GLU A 1 103 ? -1.954 7.216 14.084 1.00 98.75 103 GLU A N 1
ATOM 816 C CA . GLU A 1 103 ? -3.325 6.865 13.690 1.00 98.75 103 GLU A CA 1
ATOM 817 C C . GLU A 1 103 ? -3.451 5.391 13.304 1.00 98.75 103 GLU A C 1
ATOM 819 O O . GLU A 1 103 ? -4.276 4.661 13.859 1.00 98.75 103 GLU A O 1
ATOM 824 N N . VAL A 1 104 ? -2.601 4.917 12.389 1.00 98.62 104 VAL A N 1
ATOM 825 C CA . VAL A 1 104 ? -2.778 3.588 11.791 1.00 98.62 104 VAL A CA 1
ATOM 826 C C . VAL A 1 104 ? -2.394 2.463 12.756 1.00 98.62 104 VAL A C 1
ATOM 828 O O . VAL A 1 104 ? -3.217 1.590 13.011 1.00 98.62 104 VAL A O 1
ATOM 831 N N . ILE A 1 105 ? -1.177 2.457 13.317 1.00 98.31 105 ILE A N 1
ATOM 832 C CA . ILE A 1 105 ? -0.740 1.400 14.254 1.00 98.31 105 ILE A CA 1
ATOM 833 C C . ILE A 1 105 ? -1.678 1.318 15.471 1.00 98.31 105 ILE A C 1
ATOM 835 O O . ILE A 1 105 ? -2.108 0.207 15.795 1.00 98.31 105 ILE A O 1
ATOM 839 N N . PRO A 1 106 ? -2.060 2.432 16.132 1.00 98.56 106 PRO A N 1
ATOM 840 C CA . PRO A 1 106 ? -2.986 2.376 17.261 1.00 98.56 106 PRO A CA 1
ATOM 841 C C . PRO A 1 106 ? -4.352 1.778 16.908 1.00 98.56 106 PRO A C 1
ATOM 843 O O . PRO A 1 106 ? -4.882 0.996 17.696 1.00 98.56 106 PRO A O 1
ATOM 846 N N . ALA A 1 107 ? -4.897 2.075 15.722 1.00 98.38 107 ALA A N 1
ATOM 847 C CA . ALA A 1 107 ? -6.179 1.535 15.261 1.00 98.38 107 ALA A CA 1
ATOM 848 C C . ALA A 1 107 ? -6.151 0.026 14.944 1.00 98.38 107 ALA A C 1
ATOM 850 O O . ALA A 1 107 ? -7.207 -0.590 14.775 1.00 98.38 107 ALA A O 1
ATOM 851 N N . LEU A 1 108 ? -4.960 -0.573 14.856 1.00 97.62 108 LEU A N 1
ATOM 852 C CA . LEU A 1 108 ? -4.760 -2.001 14.605 1.00 97.62 108 LEU A CA 1
ATOM 853 C C . LEU A 1 108 ? -4.487 -2.813 15.879 1.00 97.62 108 LEU A C 1
ATOM 855 O O . LEU A 1 108 ? -4.302 -4.022 15.781 1.00 97.62 108 LEU A O 1
ATOM 859 N N . ARG A 1 109 ? -4.473 -2.181 17.064 1.00 96.94 109 ARG A N 1
ATOM 860 C CA . ARG A 1 109 ? -4.130 -2.823 18.349 1.00 96.94 109 ARG A CA 1
ATOM 861 C C . ARG A 1 109 ? -4.866 -4.143 18.589 1.00 96.94 109 ARG A C 1
ATOM 863 O O . ARG A 1 109 ? -4.234 -5.119 18.975 1.00 96.94 109 ARG A O 1
ATOM 870 N N . ASP A 1 110 ? -6.171 -4.143 18.345 1.00 96.56 110 ASP A N 1
ATOM 871 C CA . ASP A 1 110 ? -7.064 -5.274 18.622 1.00 96.56 110 ASP A CA 1
ATOM 872 C C . ASP A 1 110 ? -7.470 -6.012 17.333 1.00 96.56 110 ASP A C 1
ATOM 874 O O . ASP A 1 110 ? -8.455 -6.750 17.292 1.00 96.56 110 ASP A O 1
ATOM 878 N N . VAL A 1 111 ? -6.739 -5.777 16.238 1.00 97.00 111 VAL A N 1
ATOM 879 C CA . VAL A 1 111 ? -6.969 -6.460 14.966 1.00 97.00 111 VAL A CA 1
ATOM 880 C C . VAL A 1 111 ? -6.218 -7.783 14.979 1.00 97.00 111 VAL A C 1
ATOM 882 O O . VAL A 1 111 ? -4.989 -7.832 15.019 1.00 97.00 111 VAL A O 1
ATOM 885 N N . HIS A 1 112 ? -6.979 -8.868 14.894 1.00 95.31 112 HIS A N 1
ATOM 886 C CA . HIS A 1 112 ? -6.466 -10.228 14.838 1.00 95.31 112 HIS A CA 1
ATOM 887 C C . HIS A 1 112 ? -7.087 -10.972 13.653 1.00 95.31 112 HIS A C 1
ATOM 889 O O . HIS A 1 112 ? -8.230 -10.679 13.284 1.00 95.31 112 HIS A O 1
ATOM 895 N N . PRO A 1 113 ? -6.370 -11.939 13.054 1.00 95.62 113 PRO A N 1
ATOM 896 C CA . PRO A 1 113 ? -6.993 -12.872 12.129 1.00 95.62 113 PRO A CA 1
ATOM 897 C C . PRO A 1 113 ? -8.159 -13.636 12.772 1.00 95.62 113 PRO A C 1
ATOM 899 O O . PRO A 1 113 ? -8.193 -13.773 14.000 1.00 95.62 113 PRO A O 1
ATOM 902 N N . PRO A 1 114 ? -9.092 -14.182 11.970 1.00 94.94 114 PRO A N 1
ATOM 903 C CA . PRO A 1 114 ? -10.166 -15.020 12.484 1.00 94.94 114 PRO A CA 1
ATOM 904 C C . PRO A 1 114 ? -9.593 -16.213 13.255 1.00 94.94 114 PRO A C 1
ATOM 906 O O . PRO A 1 114 ? -8.679 -16.891 12.785 1.00 94.94 114 PRO A O 1
ATOM 909 N N . ALA A 1 115 ? -10.120 -16.464 14.455 1.00 94.31 115 ALA A N 1
ATOM 910 C CA . ALA A 1 115 ? -9.582 -17.485 15.356 1.00 94.31 115 ALA A CA 1
ATOM 911 C C . ALA A 1 115 ? -9.694 -18.909 14.786 1.00 94.31 115 ALA A C 1
ATOM 913 O O . ALA A 1 115 ? -8.877 -19.773 15.098 1.00 94.31 115 ALA A O 1
ATOM 914 N N . ASP A 1 116 ? -10.696 -19.150 13.944 1.00 94.56 116 ASP A N 1
ATOM 915 C CA . ASP A 1 116 ? -10.953 -20.422 13.278 1.00 94.56 116 ASP A CA 1
ATOM 916 C C . ASP A 1 116 ? -10.244 -20.557 11.923 1.00 94.56 116 ASP A C 1
ATOM 918 O O . ASP A 1 116 ? -10.252 -21.648 11.352 1.00 94.56 116 ASP A O 1
ATOM 922 N N . LEU A 1 117 ? -9.575 -19.502 11.434 1.00 93.19 117 LEU A N 1
ATOM 923 C CA . LEU A 1 117 ? -8.877 -19.517 10.148 1.00 93.19 117 LEU A CA 1
ATOM 924 C C . LEU A 1 117 ? -7.871 -20.677 10.029 1.00 93.19 117 LEU A C 1
ATOM 926 O O . LEU A 1 117 ? -7.906 -21.360 9.009 1.00 93.19 117 LEU A O 1
ATOM 930 N N . PRO A 1 118 ? -7.018 -20.993 11.029 1.00 89.00 118 PRO A N 1
ATOM 931 C CA . PRO A 1 118 ? -6.115 -22.141 10.921 1.00 89.00 118 PRO A CA 1
ATOM 932 C C . PRO A 1 118 ? -6.853 -23.463 10.685 1.00 89.00 118 PRO A C 1
ATOM 934 O O . PRO A 1 118 ? -6.422 -24.272 9.868 1.00 89.00 118 PRO A O 1
ATOM 937 N N . THR A 1 119 ? -7.983 -23.672 11.363 1.00 92.31 119 THR A N 1
ATOM 938 C CA . THR A 1 119 ? -8.810 -24.871 11.190 1.00 92.31 119 THR A CA 1
ATOM 939 C C . THR A 1 119 ? -9.436 -24.906 9.801 1.00 92.31 119 THR A C 1
ATOM 941 O O . THR A 1 119 ? -9.401 -25.943 9.147 1.00 92.31 119 THR A O 1
ATOM 944 N N . GLN A 1 120 ? -9.967 -23.778 9.323 1.00 90.56 120 GLN A N 1
ATOM 945 C CA . GLN A 1 120 ? -10.520 -23.674 7.971 1.00 90.56 120 GLN A CA 1
ATOM 946 C C . GLN A 1 120 ? -9.465 -24.023 6.911 1.00 90.56 120 GLN A C 1
ATOM 948 O O . GLN A 1 120 ? -9.716 -24.874 6.061 1.00 90.56 120 GLN A O 1
ATOM 953 N N . LEU A 1 121 ? -8.261 -23.453 7.025 1.00 87.62 121 LEU A N 1
ATOM 954 C CA . LEU A 1 121 ? -7.152 -23.690 6.095 1.00 87.62 121 LEU A CA 1
ATOM 955 C C . LEU A 1 121 ? -6.675 -25.152 6.087 1.00 87.62 121 LEU A C 1
ATOM 957 O O . LEU A 1 121 ? -6.233 -25.642 5.054 1.00 87.62 121 LEU A O 1
ATOM 961 N N . LEU A 1 122 ? -6.786 -25.877 7.206 1.00 89.31 122 LEU A N 1
ATOM 962 C CA . LEU A 1 122 ? -6.473 -27.314 7.257 1.00 89.31 122 LEU A CA 1
ATOM 963 C C . LEU A 1 122 ? -7.485 -28.181 6.494 1.00 89.31 122 LEU A C 1
ATOM 965 O O . LEU A 1 122 ? -7.154 -29.299 6.098 1.00 89.31 122 LEU A O 1
ATOM 969 N N . HIS A 1 123 ? -8.713 -27.693 6.316 1.00 91.31 123 HIS A N 1
ATOM 970 C CA . HIS A 1 123 ? -9.767 -28.376 5.565 1.00 91.31 123 HIS A CA 1
ATOM 971 C C . HIS A 1 123 ? -9.846 -27.930 4.104 1.00 91.31 123 HIS A C 1
ATOM 973 O O . HIS A 1 123 ? -10.582 -28.540 3.323 1.00 91.31 123 HIS A O 1
ATOM 979 N N . GLU A 1 124 ? -9.100 -26.893 3.719 1.00 86.12 124 GLU A N 1
ATOM 980 C CA . GLU A 1 124 ? -9.004 -26.498 2.323 1.00 86.12 124 GLU A CA 1
ATOM 981 C C . GLU A 1 124 ? -8.312 -27.591 1.497 1.00 86.12 124 GLU A C 1
ATOM 983 O O . GLU A 1 124 ? -7.336 -28.207 1.940 1.00 86.12 124 GLU A O 1
ATOM 988 N N . PRO A 1 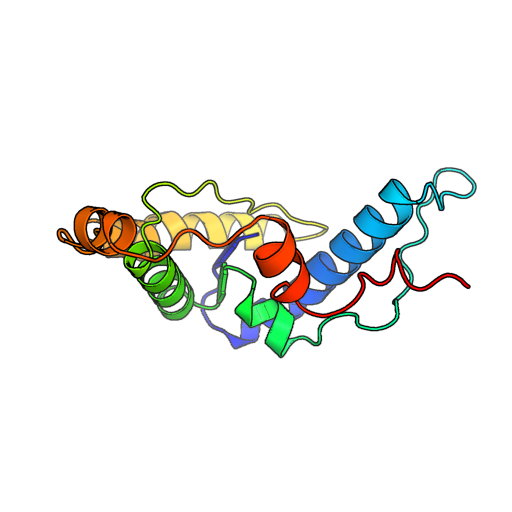125 ? -8.808 -27.863 0.279 1.00 86.56 125 PRO A N 1
ATOM 989 C CA . PRO A 1 125 ? -8.173 -28.830 -0.595 1.00 86.56 125 PRO A CA 1
ATOM 990 C C . PRO A 1 125 ? -6.763 -28.352 -0.943 1.00 86.56 125 PRO A C 1
ATOM 992 O O . PRO A 1 125 ? -6.568 -27.214 -1.373 1.00 86.56 125 PRO A O 1
ATOM 995 N N . VAL A 1 126 ? -5.781 -29.244 -0.799 1.00 85.25 126 VAL A N 1
ATOM 996 C CA . VAL A 1 126 ? -4.406 -28.966 -1.219 1.00 85.25 126 VAL A CA 1
ATOM 997 C C . VAL A 1 126 ? -4.404 -28.722 -2.722 1.00 85.25 126 VAL A C 1
ATOM 999 O O . VAL A 1 126 ? -4.724 -29.613 -3.507 1.00 85.25 126 VAL A O 1
ATOM 1002 N N . ILE A 1 127 ? -4.031 -27.509 -3.115 1.00 84.69 127 ILE A N 1
ATOM 1003 C CA . ILE A 1 127 ? -3.852 -27.146 -4.516 1.00 84.69 127 ILE A CA 1
ATOM 1004 C C . ILE A 1 127 ? -2.431 -27.546 -4.909 1.00 84.69 127 ILE A C 1
ATOM 1006 O O . ILE A 1 127 ? -1.462 -27.175 -4.241 1.00 84.69 127 ILE A O 1
ATOM 1010 N N . SER A 1 128 ? -2.291 -28.307 -5.991 1.00 87.62 128 SER A N 1
ATOM 1011 C CA . SER A 1 128 ? -0.978 -28.656 -6.524 1.00 87.62 128 SER A CA 1
ATOM 1012 C C . SER A 1 128 ? -0.229 -27.410 -7.006 1.00 87.62 128 SER A C 1
ATOM 1014 O O . SER A 1 128 ? -0.820 -26.397 -7.387 1.00 87.62 128 SER A O 1
ATOM 1016 N N . ASN A 1 129 ? 1.101 -27.489 -7.051 1.00 83.06 129 ASN A N 1
ATOM 1017 C CA . ASN A 1 129 ? 1.905 -26.403 -7.613 1.00 83.06 129 ASN A CA 1
ATOM 1018 C C . ASN A 1 129 ? 1.510 -26.085 -9.064 1.00 83.06 129 ASN A C 1
ATOM 1020 O O . ASN A 1 129 ? 1.531 -24.922 -9.450 1.00 83.06 129 ASN A O 1
ATOM 1024 N N . GLU A 1 130 ? 1.121 -27.086 -9.855 1.00 85.75 130 GLU A N 1
ATOM 1025 C CA . GLU A 1 130 ? 0.669 -26.896 -11.237 1.00 85.75 130 GLU A CA 1
ATOM 1026 C C . GLU A 1 130 ? -0.631 -26.082 -11.303 1.00 85.75 130 GLU A C 1
ATOM 1028 O O . GLU A 1 130 ? -0.712 -25.090 -12.029 1.00 85.75 130 GLU A O 1
ATOM 1033 N N . GLU A 1 131 ? -1.616 -26.420 -10.470 1.00 84.94 131 GLU A N 1
ATOM 1034 C CA . GLU A 1 131 ? -2.870 -25.669 -10.370 1.00 84.94 131 GLU A CA 1
ATOM 1035 C C . GLU A 1 131 ? -2.654 -24.250 -9.827 1.00 84.94 131 GLU A C 1
ATOM 1037 O O . GLU A 1 131 ? -3.287 -23.309 -10.306 1.00 84.94 131 GLU A O 1
ATOM 1042 N N . LEU A 1 132 ? -1.746 -24.062 -8.861 1.00 80.19 132 LEU A N 1
ATOM 1043 C CA . LEU A 1 132 ? -1.373 -22.730 -8.372 1.00 80.19 132 LEU A CA 1
ATOM 1044 C C . LEU A 1 132 ? -0.758 -21.876 -9.486 1.00 80.19 132 LEU A C 1
ATOM 1046 O O . LEU A 1 132 ? -1.118 -20.705 -9.619 1.00 80.19 132 LEU A O 1
ATOM 1050 N N . GLN A 1 133 ? 0.134 -22.445 -10.303 1.00 76.25 133 GLN A N 1
ATOM 1051 C CA . GLN A 1 133 ? 0.720 -21.738 -11.447 1.00 76.25 133 GLN A CA 1
ATOM 1052 C C . GLN A 1 133 ? -0.341 -21.399 -12.499 1.00 76.25 133 GLN A C 1
ATOM 1054 O O . GLN A 1 133 ? -0.365 -20.273 -12.990 1.00 76.25 133 GLN A O 1
ATOM 1059 N N . ALA A 1 134 ? -1.270 -22.316 -12.783 1.00 78.31 134 ALA A N 1
ATOM 1060 C CA . ALA A 1 134 ? -2.376 -22.066 -13.704 1.00 78.31 134 ALA A CA 1
ATOM 1061 C C . ALA A 1 134 ? -3.323 -20.949 -13.214 1.00 78.31 134 ALA A C 1
ATOM 1063 O O . ALA A 1 134 ? -3.848 -20.181 -14.021 1.00 78.31 134 ALA A O 1
ATOM 1064 N N . ARG A 1 135 ? -3.524 -20.824 -11.892 1.00 73.69 135 ARG A N 1
ATOM 1065 C CA . ARG A 1 135 ? -4.393 -19.807 -11.266 1.00 73.69 135 ARG A CA 1
ATOM 1066 C C . ARG A 1 135 ? -3.757 -18.421 -11.142 1.00 73.69 135 ARG A C 1
ATOM 1068 O O . ARG A 1 135 ? -4.487 -17.450 -10.963 1.00 73.69 135 ARG A O 1
ATOM 1075 N N . ARG A 1 136 ? -2.429 -18.287 -11.231 1.00 60.69 136 ARG A N 1
ATOM 1076 C CA . ARG A 1 136 ? -1.686 -17.047 -10.913 1.00 60.69 136 ARG A CA 1
ATOM 1077 C C . ARG A 1 136 ? -1.866 -15.888 -11.919 1.00 60.69 136 ARG A C 1
ATOM 1079 O O . ARG A 1 136 ? -1.170 -14.884 -11.792 1.00 60.69 136 ARG A O 1
ATOM 1086 N N . PHE A 1 137 ? -2.840 -15.979 -12.833 1.00 50.75 137 PHE A N 1
ATOM 1087 C CA . PHE A 1 137 ? -3.003 -15.190 -14.065 1.00 50.75 137 PHE A CA 1
ATOM 1088 C C . PHE A 1 137 ? -1.935 -15.526 -15.121 1.00 50.75 137 PHE A C 1
ATOM 1090 O O . PHE A 1 137 ? -0.820 -15.896 -14.773 1.00 50.75 137 PHE A O 1
ATOM 1097 N N . GLY A 1 138 ? -2.336 -15.482 -16.403 1.00 52.91 138 GLY A N 1
ATOM 1098 C CA . GLY A 1 138 ? -1.661 -16.113 -17.550 1.00 52.91 138 GLY A CA 1
ATOM 1099 C C . GLY A 1 138 ? -0.165 -15.828 -17.709 1.00 52.91 138 GLY A C 1
ATOM 1100 O O . GLY A 1 138 ? 0.357 -14.920 -17.069 1.00 52.91 138 GLY A O 1
ATOM 1101 N N . ARG A 1 139 ? 0.485 -16.630 -18.582 1.00 41.91 139 ARG A N 1
ATOM 1102 C CA . ARG A 1 139 ? 1.930 -16.618 -18.911 1.00 41.91 139 ARG A CA 1
ATOM 1103 C C . ARG A 1 139 ? 2.571 -15.290 -18.529 1.00 41.91 139 ARG A C 1
ATOM 1105 O O . ARG A 1 139 ? 2.177 -14.247 -19.064 1.00 41.91 139 ARG A O 1
ATOM 1112 N N . ALA A 1 140 ? 3.552 -15.325 -17.630 1.00 45.50 140 ALA A N 1
ATOM 1113 C CA . ALA A 1 140 ? 4.252 -14.110 -17.264 1.00 45.50 140 ALA A CA 1
ATOM 1114 C C . ALA A 1 140 ? 4.761 -13.436 -18.554 1.00 45.50 140 ALA A C 1
ATOM 1116 O O . ALA A 1 140 ? 5.102 -14.124 -19.516 1.00 45.50 140 ALA A O 1
ATOM 1117 N N . PRO A 1 141 ? 4.862 -12.102 -18.631 1.00 46.25 141 PRO A N 1
ATOM 1118 C CA . PRO A 1 141 ? 5.429 -11.444 -19.811 1.00 46.25 141 PRO A CA 1
ATOM 1119 C C . PRO A 1 141 ? 6.884 -11.860 -20.125 1.00 46.25 141 PRO A C 1
ATOM 1121 O O . PRO A 1 141 ? 7.439 -11.436 -21.133 1.00 46.25 141 PRO A O 1
ATOM 1124 N N . SER A 1 142 ? 7.545 -12.622 -19.244 1.00 46.41 142 SER A N 1
ATOM 1125 C CA . SER A 1 142 ? 8.806 -13.340 -19.498 1.00 46.41 142 SER A CA 1
ATOM 1126 C C . SER A 1 142 ? 8.638 -14.627 -20.308 1.00 46.41 142 SER A C 1
ATOM 1128 O O . SER A 1 142 ? 9.581 -15.064 -20.953 1.00 46.41 142 SER A O 1
ATOM 1130 N N . ASP A 1 143 ? 7.454 -15.225 -20.263 1.00 45.50 143 ASP A N 1
ATOM 1131 C CA . ASP A 1 143 ? 7.119 -16.520 -20.850 1.00 45.50 143 ASP A CA 1
ATOM 1132 C C . ASP A 1 143 ? 6.540 -16.358 -22.261 1.00 45.50 143 ASP A C 1
ATOM 1134 O O . ASP A 1 143 ? 6.453 -17.316 -23.028 1.00 45.50 143 ASP A O 1
ATOM 1138 N N . MET A 1 144 ? 6.137 -15.139 -22.619 1.00 41.66 144 MET A N 1
ATOM 1139 C CA . MET A 1 144 ? 5.814 -14.754 -23.987 1.00 41.66 144 MET A CA 1
ATOM 1140 C C . MET A 1 144 ? 7.136 -14.502 -24.713 1.00 41.66 144 MET A C 1
ATOM 1142 O O . MET A 1 144 ? 7.668 -13.394 -24.679 1.00 41.66 144 MET A O 1
ATOM 1146 N N . ALA A 1 145 ? 7.697 -15.562 -25.300 1.00 45.16 145 ALA A N 1
ATOM 1147 C CA . ALA A 1 145 ? 8.827 -15.450 -26.213 1.00 45.16 145 ALA A CA 1
ATOM 1148 C C . ALA A 1 145 ? 8.503 -14.402 -27.292 1.00 45.16 145 ALA A C 1
ATOM 1150 O O . ALA A 1 145 ? 7.469 -14.505 -27.957 1.00 45.16 145 ALA A O 1
ATOM 1151 N N . THR A 1 146 ? 9.361 -13.388 -27.408 1.00 47.81 146 THR A N 1
ATOM 1152 C CA . THR A 1 146 ? 9.525 -12.608 -28.643 1.00 47.81 146 THR A CA 1
ATOM 1153 C C . THR A 1 146 ? 10.153 -13.475 -29.714 1.00 47.81 146 THR A C 1
ATOM 1155 O O . THR A 1 146 ? 11.123 -14.183 -29.353 1.00 47.81 146 THR A O 1
#

Secondary structure (DSSP, 8-state):
-EEE-SSTTTTGGGHHHHHHHHHHHHHHHTT-EETTEE-----TTPPPHHHHHHHSEEE-HHHHHHHHHHHHHTT----------TT--HHHHHHHHHHIIIIIHHHTTT----TTHHHHHHHSPPPPHHHHHHHS-SS-TTTS--

Radius of gyration: 18.43 Å; chains: 1; bounding box: 37×45×47 Å

Foldseek 3Di:
DAFADQFAVVCLVVVVQVLQVVLQVVQVVVVVADPNRGDSDDDPPDDDSVVVPVVYCDGHLVSNLVVVLVVQQQPDDDDDDDQDTGPPDPVSSVVRVVSCVPRNVVSCPPRHYDPCNVVVVVPDDDDDPVNVVVPPDDDDPVRPDD

Sequence (146 aa):
MTHVAPTDEEVSEALRYVRWQTRAQRGLNRQEVTNGRVNASPYAGEPDDKTLLDRLFFGSPETVIAKFKHVASVGVTHISNWMMFGGIEHEKLMRSIRLMGEEVIPALRDVHPPADLPTQLLHEPVISNEELQARRFGRAPSDMAT

pLDDT: mean 90.26, std 13.04, range [41.66, 98.75]